Protein AF-A0A857FNY9-F1 (afdb_monomer_lite)

Structure (mmCIF, N/CA/C/O backbone):
data_AF-A0A857FNY9-F1
#
_entry.id   AF-A0A857FNY9-F1
#
loop_
_atom_site.group_PDB
_atom_site.id
_atom_site.type_symbol
_atom_site.label_atom_id
_atom_site.label_alt_id
_atom_site.label_comp_id
_atom_site.label_asym_id
_atom_site.label_entity_id
_atom_site.label_seq_id
_atom_site.pdbx_PDB_ins_code
_atom_site.Cartn_x
_atom_site.Cartn_y
_atom_site.Cartn_z
_atom_site.occupancy
_atom_site.B_iso_or_equiv
_atom_site.auth_seq_id
_atom_site.auth_comp_id
_atom_site.auth_asym_id
_atom_site.auth_atom_id
_atom_site.pdbx_PDB_model_num
ATOM 1 N N . MET A 1 1 ? 24.380 19.535 -20.087 1.00 31.80 1 MET A N 1
ATOM 2 C CA . MET A 1 1 ? 24.680 18.115 -20.357 1.00 31.80 1 MET A CA 1
ATOM 3 C C . MET A 1 1 ? 23.807 17.299 -19.421 1.00 31.80 1 MET A C 1
ATOM 5 O O . MET A 1 1 ? 24.028 17.352 -18.221 1.00 31.80 1 MET A O 1
ATOM 9 N N . SER A 1 2 ? 22.745 16.682 -19.938 1.00 39.25 2 SER A N 1
ATOM 10 C CA . SER A 1 2 ? 21.918 15.753 -19.163 1.00 39.25 2 SER A CA 1
ATOM 11 C C . SER A 1 2 ? 22.623 14.401 -19.237 1.00 39.25 2 SER A C 1
ATOM 13 O O . SER A 1 2 ? 22.684 13.808 -20.311 1.00 39.25 2 SER A O 1
ATOM 15 N N . CYS A 1 3 ? 23.272 13.984 -18.147 1.00 43.09 3 CYS A N 1
ATOM 16 C CA . CYS A 1 3 ? 23.791 12.625 -18.052 1.00 43.09 3 CYS A CA 1
ATOM 17 C C . CYS A 1 3 ? 22.585 11.694 -17.989 1.00 43.09 3 CYS A C 1
ATOM 19 O O . CYS A 1 3 ? 21.842 11.701 -17.009 1.00 43.09 3 CYS A O 1
ATOM 21 N N . ILE A 1 4 ? 22.373 10.941 -19.064 1.00 52.25 4 ILE A N 1
ATOM 22 C CA . ILE A 1 4 ? 21.453 9.812 -19.059 1.00 52.25 4 ILE A CA 1
ATOM 23 C C . ILE A 1 4 ? 22.055 8.799 -18.071 1.00 52.25 4 ILE A C 1
ATOM 25 O O . ILE A 1 4 ? 23.209 8.414 -18.271 1.00 52.25 4 ILE A O 1
ATOM 29 N N . PRO A 1 5 ? 21.342 8.417 -16.996 1.00 51.03 5 PRO A N 1
ATOM 30 C CA . PRO A 1 5 ? 21.847 7.447 -16.030 1.00 51.03 5 PRO A CA 1
ATOM 31 C C . PRO A 1 5 ? 22.181 6.131 -16.733 1.00 51.03 5 PRO A C 1
ATOM 33 O O . PRO A 1 5 ? 21.447 5.700 -17.630 1.00 51.03 5 PRO A O 1
ATOM 36 N N . ASN A 1 6 ? 23.291 5.512 -16.342 1.00 46.97 6 ASN A N 1
ATOM 37 C CA . ASN A 1 6 ? 23.794 4.304 -16.987 1.00 46.97 6 ASN A CA 1
ATOM 38 C C . ASN A 1 6 ? 22.875 3.109 -16.646 1.00 46.97 6 ASN A C 1
ATOM 40 O O . ASN A 1 6 ? 22.263 3.080 -15.581 1.00 46.97 6 ASN A O 1
ATOM 44 N N . PHE A 1 7 ? 22.761 2.104 -17.522 1.00 50.94 7 PHE A N 1
ATOM 45 C CA . PHE A 1 7 ? 21.815 0.974 -17.371 1.00 50.94 7 PHE A CA 1
ATOM 46 C C . PHE A 1 7 ? 21.758 0.303 -15.983 1.00 50.94 7 PHE A C 1
ATOM 48 O O . PHE A 1 7 ? 20.648 0.043 -15.510 1.00 50.94 7 PHE A O 1
ATOM 55 N N . PRO A 1 8 ? 22.894 0.030 -15.308 1.00 55.25 8 PRO A N 1
ATOM 56 C CA . PRO A 1 8 ? 22.882 -0.552 -13.967 1.00 55.25 8 PRO A CA 1
ATOM 57 C C . PRO A 1 8 ? 22.187 0.357 -12.948 1.00 55.25 8 PRO A C 1
ATOM 59 O O . PRO A 1 8 ? 21.424 -0.126 -12.123 1.00 55.25 8 PRO A O 1
ATOM 62 N N . GLU A 1 9 ? 22.366 1.674 -13.065 1.00 56.47 9 GLU A N 1
ATOM 63 C CA . GLU A 1 9 ? 21.804 2.666 -12.143 1.00 56.47 9 GLU A CA 1
ATOM 64 C C . GLU A 1 9 ? 20.279 2.763 -12.274 1.00 56.47 9 GLU A C 1
ATOM 66 O O . GLU A 1 9 ? 19.592 2.964 -11.277 1.00 56.47 9 GLU A O 1
ATOM 71 N N . ARG A 1 10 ? 19.721 2.570 -13.481 1.00 57.22 10 ARG A N 1
ATOM 72 C CA . ARG A 1 10 ? 18.260 2.501 -13.690 1.00 57.22 10 ARG A CA 1
ATOM 73 C C . ARG A 1 10 ? 17.657 1.189 -13.202 1.00 57.22 10 ARG A C 1
ATOM 75 O O . ARG A 1 10 ? 16.580 1.215 -12.616 1.00 57.22 10 ARG A O 1
ATOM 82 N N . GLY A 1 11 ? 18.339 0.065 -13.425 1.00 61.88 11 GLY A N 1
ATOM 83 C CA . GLY A 1 11 ? 17.912 -1.235 -12.903 1.00 61.88 11 GLY A CA 1
ATOM 84 C C . GLY A 1 11 ? 17.929 -1.268 -11.374 1.00 61.88 11 GLY A C 1
ATOM 85 O O . GLY A 1 11 ? 16.945 -1.661 -10.755 1.00 61.88 11 GLY A O 1
ATOM 86 N N . GLU A 1 12 ? 19.005 -0.777 -10.758 1.00 66.50 12 GLU A N 1
ATOM 87 C CA . GLU A 1 12 ? 19.100 -0.616 -9.305 1.00 66.50 12 GLU A CA 1
ATOM 88 C C . GLU A 1 12 ? 18.075 0.390 -8.779 1.00 66.50 12 GLU A C 1
ATOM 90 O O . GLU A 1 12 ? 17.429 0.119 -7.772 1.00 66.50 12 GLU A O 1
ATOM 95 N N . TYR A 1 13 ? 17.854 1.517 -9.464 1.00 69.25 13 TYR A N 1
ATOM 96 C CA . TYR A 1 13 ? 16.811 2.475 -9.093 1.00 69.25 13 TYR A CA 1
ATOM 97 C C . TYR A 1 13 ? 15.413 1.845 -9.112 1.00 69.25 13 TYR A C 1
ATOM 99 O O . TYR A 1 13 ? 14.683 1.983 -8.133 1.00 69.25 13 TYR A O 1
ATOM 107 N N . ALA A 1 14 ? 15.052 1.123 -10.177 1.00 68.94 14 ALA A N 1
ATOM 108 C CA . ALA A 1 14 ? 13.747 0.480 -10.305 1.00 68.94 14 ALA A CA 1
ATOM 109 C C . ALA A 1 14 ? 13.545 -0.615 -9.246 1.00 68.94 14 ALA A C 1
ATOM 111 O O . ALA A 1 14 ? 12.499 -0.659 -8.601 1.00 68.94 14 ALA A O 1
ATOM 112 N N . LEU A 1 15 ? 14.558 -1.454 -9.003 1.00 73.12 15 LEU A N 1
ATOM 113 C CA . LEU A 1 15 ? 14.506 -2.502 -7.978 1.00 73.12 15 LEU A CA 1
ATOM 114 C C . LEU A 1 15 ? 14.441 -1.921 -6.560 1.00 73.12 15 LEU A C 1
ATOM 116 O O . LEU A 1 15 ? 13.632 -2.373 -5.750 1.00 73.12 15 LEU A O 1
ATOM 120 N N . ASN A 1 16 ? 15.234 -0.888 -6.265 1.00 78.44 16 ASN A N 1
ATOM 121 C CA . ASN A 1 16 ? 15.191 -0.194 -4.978 1.00 78.44 16 ASN A CA 1
ATOM 122 C C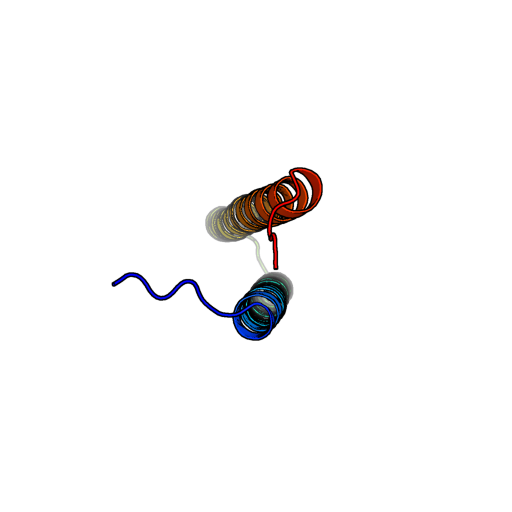 . ASN A 1 16 ? 13.841 0.498 -4.778 1.00 78.44 16 ASN A C 1
ATOM 124 O O . ASN A 1 16 ? 13.249 0.397 -3.704 1.00 78.44 16 ASN A O 1
ATOM 128 N N . TRP A 1 17 ? 13.315 1.162 -5.809 1.00 80.38 17 TRP A N 1
ATOM 129 C CA . TRP A 1 17 ? 11.995 1.780 -5.764 1.00 80.38 17 TRP A CA 1
ATOM 130 C C . TRP A 1 17 ? 10.902 0.733 -5.525 1.00 80.38 17 TRP A C 1
ATOM 132 O O . TRP A 1 17 ? 10.101 0.909 -4.608 1.00 80.38 17 TRP A O 1
ATOM 142 N N . GLN A 1 18 ? 10.906 -0.390 -6.248 1.00 79.44 18 GLN A N 1
ATOM 143 C CA . GLN A 1 18 ? 9.970 -1.499 -6.026 1.00 79.44 18 GLN A CA 1
ATOM 144 C C . GLN A 1 18 ? 10.067 -2.046 -4.595 1.00 79.44 18 GLN A C 1
ATOM 146 O O . GLN A 1 18 ? 9.042 -2.213 -3.932 1.00 79.44 18 GLN A O 1
ATOM 151 N N . GLN A 1 19 ? 11.282 -2.273 -4.087 1.00 82.62 19 GLN A N 1
ATOM 152 C CA . GLN A 1 19 ? 11.512 -2.761 -2.726 1.00 82.62 19 GLN A CA 1
ATOM 153 C C . GLN A 1 19 ? 10.990 -1.780 -1.668 1.00 82.62 19 GLN A C 1
ATOM 155 O O . GLN A 1 19 ? 10.249 -2.187 -0.770 1.00 82.62 19 GLN A O 1
ATOM 160 N N . HIS A 1 20 ? 11.349 -0.497 -1.764 1.00 84.31 20 HIS A N 1
ATOM 161 C CA . HIS A 1 20 ? 10.886 0.538 -0.837 1.00 84.31 20 HIS A CA 1
ATOM 162 C C . HIS A 1 20 ? 9.363 0.649 -0.848 1.00 84.31 20 HIS A C 1
ATOM 164 O O . HIS A 1 20 ? 8.720 0.699 0.199 1.00 84.31 20 HIS A O 1
ATOM 170 N N . THR A 1 21 ? 8.778 0.623 -2.035 1.00 83.81 21 THR A N 1
ATOM 171 C CA . THR A 1 21 ? 7.341 0.769 -2.237 1.00 83.81 21 THR A CA 1
ATOM 172 C C . THR A 1 21 ? 6.574 -0.433 -1.674 1.00 83.81 21 THR A C 1
ATOM 174 O O . THR A 1 21 ? 5.599 -0.258 -0.941 1.00 83.81 21 THR A O 1
ATOM 177 N N . ALA A 1 22 ? 7.066 -1.656 -1.896 1.00 85.25 22 ALA A N 1
ATOM 178 C CA . ALA A 1 22 ? 6.518 -2.867 -1.286 1.00 85.25 22 ALA A CA 1
ATOM 179 C C . ALA A 1 22 ? 6.659 -2.862 0.248 1.00 85.25 22 ALA A C 1
ATOM 181 O O . ALA A 1 22 ? 5.748 -3.287 0.962 1.00 85.25 22 ALA A O 1
ATOM 182 N N . GLN A 1 23 ? 7.772 -2.343 0.777 1.00 89.81 23 GLN A N 1
ATOM 183 C CA . GLN A 1 23 ? 7.967 -2.189 2.217 1.00 89.81 23 GLN A CA 1
ATOM 184 C C . GLN A 1 23 ? 6.963 -1.201 2.825 1.00 89.81 23 GLN A C 1
ATOM 186 O O . GLN A 1 23 ? 6.401 -1.491 3.882 1.00 89.81 23 GLN A O 1
ATOM 191 N N . HIS A 1 24 ? 6.710 -0.066 2.166 1.00 87.75 24 HIS A N 1
ATOM 192 C CA . HIS A 1 24 ? 5.709 0.906 2.607 1.00 87.75 24 HIS A CA 1
ATOM 193 C C . HIS A 1 24 ? 4.305 0.299 2.633 1.00 87.75 24 HIS A C 1
ATOM 195 O O . HIS A 1 24 ? 3.638 0.394 3.660 1.00 87.75 24 HIS A O 1
ATOM 201 N N . LEU A 1 25 ? 3.900 -0.402 1.568 1.00 90.38 25 LEU A N 1
ATOM 202 C CA . LEU A 1 25 ? 2.623 -1.123 1.523 1.00 90.38 25 LEU A CA 1
ATOM 203 C C . LEU A 1 25 ? 2.479 -2.102 2.689 1.00 90.38 25 LEU A C 1
ATOM 205 O O . LEU A 1 25 ? 1.501 -2.050 3.434 1.00 90.38 25 LEU A O 1
ATOM 209 N N . ARG A 1 26 ? 3.476 -2.972 2.876 1.00 91.00 26 ARG A N 1
ATOM 210 C CA . ARG A 1 26 ? 3.473 -3.978 3.941 1.00 91.00 26 ARG A CA 1
ATOM 211 C C . ARG A 1 26 ? 3.355 -3.333 5.322 1.00 91.00 26 ARG A C 1
ATOM 213 O O . ARG A 1 26 ? 2.582 -3.801 6.151 1.00 91.00 26 ARG A O 1
ATOM 220 N N . ASN A 1 27 ? 4.122 -2.275 5.579 1.00 93.69 27 ASN A N 1
ATOM 221 C CA . ASN A 1 27 ? 4.111 -1.604 6.874 1.00 93.6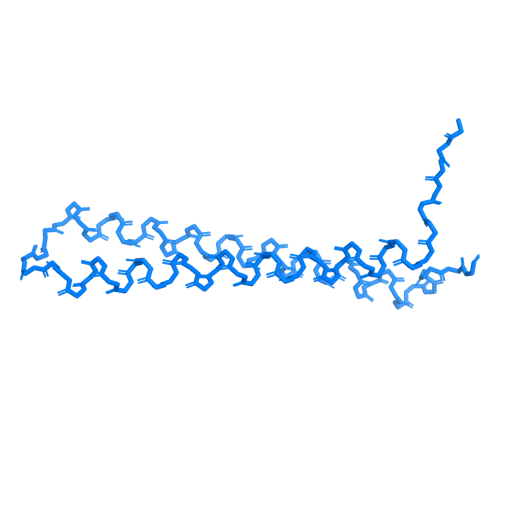9 27 ASN A CA 1
ATOM 222 C C . ASN A 1 27 ? 2.758 -0.926 7.141 1.00 93.69 27 ASN A C 1
ATOM 224 O O . ASN A 1 27 ? 2.205 -1.119 8.218 1.00 93.69 27 ASN A O 1
ATOM 228 N N . THR A 1 28 ? 2.191 -0.212 6.161 1.00 92.56 28 THR A N 1
ATOM 229 C CA . THR A 1 28 ? 0.867 0.417 6.303 1.00 92.56 28 THR A CA 1
ATOM 230 C C . THR A 1 28 ? -0.226 -0.621 6.553 1.00 92.56 28 THR A C 1
ATOM 232 O O . THR A 1 28 ? -1.059 -0.421 7.432 1.00 92.56 28 THR A O 1
ATOM 235 N N . LEU A 1 29 ? -0.202 -1.753 5.841 1.00 94.31 29 LEU A N 1
ATOM 236 C CA . LEU A 1 29 ? -1.152 -2.849 6.054 1.00 94.31 29 LEU A CA 1
ATOM 237 C C . LEU A 1 29 ? -1.035 -3.457 7.455 1.00 94.31 29 LEU A C 1
ATOM 239 O O . LEU A 1 29 ? -2.055 -3.688 8.098 1.00 94.31 29 LEU A O 1
ATOM 243 N N . HIS A 1 30 ? 0.185 -3.683 7.954 1.00 96.69 30 HIS A N 1
ATOM 244 C CA . HIS A 1 30 ? 0.381 -4.162 9.324 1.00 96.69 30 HIS A CA 1
ATOM 245 C C . HIS A 1 30 ? -0.127 -3.165 10.363 1.00 96.69 30 HIS A C 1
ATOM 247 O O . HIS A 1 30 ? -0.771 -3.577 11.323 1.00 96.69 30 HIS A O 1
ATOM 253 N N . THR A 1 31 ? 0.139 -1.870 10.176 1.00 95.12 31 THR A N 1
ATOM 254 C CA . THR A 1 31 ? -0.353 -0.830 11.083 1.00 95.12 31 THR A CA 1
ATOM 255 C C . THR A 1 31 ? -1.876 -0.754 11.070 1.00 95.12 31 THR A C 1
ATOM 257 O O . THR A 1 31 ? -2.468 -0.729 12.142 1.00 95.12 31 THR A O 1
ATOM 260 N N . LEU A 1 32 ? -2.514 -0.783 9.894 1.00 96.00 32 LEU A N 1
ATOM 261 C CA . LEU A 1 32 ? -3.974 -0.790 9.785 1.00 96.00 32 LEU A CA 1
ATOM 262 C C . LEU A 1 32 ? -4.577 -2.029 10.457 1.00 96.00 32 LEU A C 1
ATOM 264 O O . LEU A 1 32 ? -5.503 -1.904 11.246 1.00 96.00 32 LEU A O 1
ATOM 268 N N . ALA A 1 33 ? -4.032 -3.217 10.185 1.00 96.12 33 ALA A N 1
ATOM 269 C CA . ALA A 1 33 ? -4.513 -4.455 10.792 1.00 96.12 33 ALA A CA 1
ATOM 270 C C . ALA A 1 33 ? -4.363 -4.446 12.320 1.00 96.12 33 ALA A C 1
ATOM 272 O O . ALA A 1 33 ? -5.268 -4.882 13.023 1.00 96.12 33 ALA A O 1
ATOM 273 N N . HIS A 1 34 ? -3.244 -3.930 12.834 1.00 96.75 34 HIS A N 1
ATOM 274 C CA . HIS A 1 34 ? -3.029 -3.815 14.273 1.00 96.75 34 HIS A CA 1
ATOM 275 C C . HIS A 1 34 ? -3.981 -2.801 14.920 1.00 96.75 34 HIS A C 1
ATOM 277 O O . HIS A 1 34 ? -4.525 -3.077 15.981 1.00 96.75 34 HIS A O 1
ATOM 283 N N . ASP A 1 35 ? -4.223 -1.659 14.275 1.00 95.94 35 ASP A N 1
ATOM 284 C CA . ASP A 1 35 ? -5.185 -0.659 14.753 1.00 95.94 35 ASP A CA 1
ATOM 285 C C . ASP A 1 35 ? -6.614 -1.22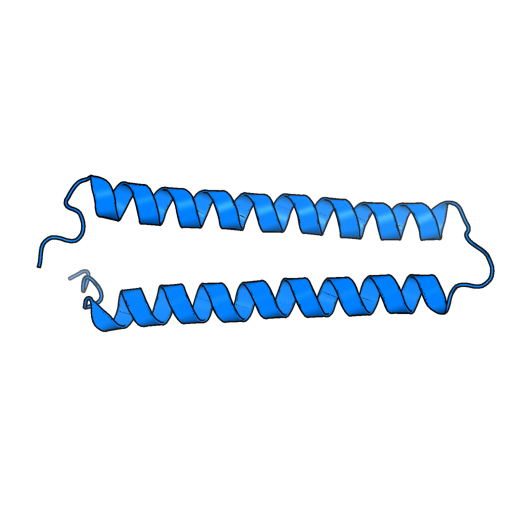6 14.798 1.00 95.94 35 ASP A C 1
ATOM 287 O O . ASP A 1 35 ? -7.334 -1.030 15.776 1.00 95.94 35 ASP A O 1
ATOM 291 N N . MET A 1 36 ? -6.995 -2.011 13.783 1.00 95.56 36 MET A N 1
ATOM 292 C CA . MET A 1 36 ? -8.270 -2.733 13.754 1.00 95.56 36 MET A CA 1
ATOM 293 C C . MET A 1 36 ? -8.391 -3.774 14.871 1.00 95.56 36 MET A C 1
ATOM 295 O O . MET A 1 36 ? -9.455 -3.879 15.472 1.00 95.56 36 MET A O 1
ATOM 299 N N . ASP A 1 37 ? -7.324 -4.522 15.155 1.00 97.06 37 ASP A N 1
ATOM 300 C CA . ASP A 1 37 ? -7.286 -5.547 16.210 1.00 97.06 37 ASP A CA 1
ATOM 301 C C . ASP A 1 37 ? -7.358 -4.941 17.622 1.00 97.06 37 ASP A C 1
ATOM 303 O O . ASP A 1 37 ? -8.012 -5.485 18.504 1.00 97.06 37 ASP A O 1
ATOM 307 N N . MET A 1 38 ? -6.731 -3.779 17.825 1.00 96.50 38 MET A N 1
ATOM 308 C CA . MET A 1 38 ? -6.713 -3.063 19.107 1.00 96.50 38 MET A CA 1
ATOM 309 C C . MET A 1 38 ? -7.979 -2.230 19.372 1.00 96.50 38 MET A C 1
ATOM 311 O O . MET A 1 38 ? -8.126 -1.671 20.460 1.00 96.50 38 MET A O 1
ATOM 315 N N . THR A 1 39 ? -8.871 -2.093 18.387 1.00 95.00 39 THR A N 1
ATOM 316 C CA . THR A 1 39 ? -10.090 -1.285 18.510 1.00 95.00 39 THR A CA 1
ATOM 317 C C . THR A 1 39 ? -11.263 -2.145 18.973 1.00 95.00 39 THR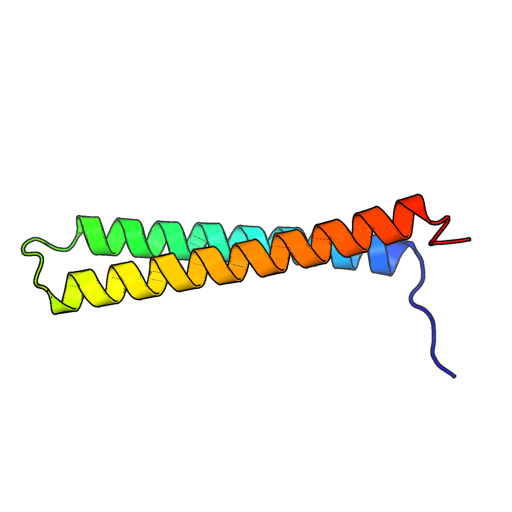 A C 1
ATOM 319 O O . THR A 1 39 ? -11.889 -2.839 18.175 1.00 95.00 39 THR A O 1
ATOM 322 N N . ASP A 1 40 ? -11.616 -2.028 20.254 1.00 92.31 40 ASP A N 1
ATOM 323 C CA . ASP A 1 40 ? -12.728 -2.783 20.850 1.00 92.31 40 ASP A CA 1
ATOM 324 C C . ASP A 1 40 ? -14.114 -2.326 20.347 1.00 92.31 40 ASP A C 1
ATOM 326 O O . ASP A 1 40 ? -15.003 -3.148 20.115 1.00 92.31 40 ASP A O 1
ATOM 330 N N . GLU A 1 41 ? -14.320 -1.015 20.161 1.00 96.00 41 GLU A N 1
ATOM 331 C CA . GLU A 1 41 ? -15.586 -0.441 19.687 1.00 96.00 41 GLU A CA 1
ATOM 332 C C . GLU A 1 41 ? -15.377 0.414 18.431 1.00 96.00 41 GLU A C 1
ATOM 334 O O . GLU A 1 41 ? -14.715 1.455 18.447 1.00 96.00 41 GLU A O 1
ATOM 339 N N . VAL A 1 42 ? -15.981 -0.015 17.321 1.00 94.69 42 VAL A N 1
ATOM 340 C CA . VAL A 1 42 ? -15.841 0.656 16.024 1.00 94.69 42 VAL A CA 1
ATOM 341 C C . VAL A 1 42 ? -16.872 1.772 15.888 1.00 94.69 42 VAL A C 1
ATOM 343 O O . VAL A 1 42 ? -18.043 1.535 15.582 1.00 94.69 42 VAL A O 1
ATOM 346 N N . THR A 1 43 ? -16.422 3.014 16.046 1.00 96.50 43 THR A N 1
ATOM 347 C CA . THR A 1 43 ? -17.231 4.196 15.727 1.00 96.50 43 THR A CA 1
ATOM 348 C C . THR A 1 43 ? -17.218 4.492 14.223 1.00 96.50 43 THR A C 1
ATOM 350 O O . THR A 1 43 ? -16.340 4.051 13.476 1.00 96.50 43 THR A O 1
ATOM 353 N N . MET A 1 44 ? -18.179 5.297 13.756 1.00 96.62 44 MET A N 1
ATOM 354 C CA . MET A 1 44 ? -18.205 5.751 12.358 1.00 96.62 44 MET A CA 1
ATOM 355 C C . MET A 1 44 ? -16.977 6.584 11.977 1.00 96.62 44 MET A C 1
ATOM 357 O O . MET A 1 44 ? -16.534 6.517 10.833 1.00 96.62 44 MET A O 1
ATOM 361 N N . GLU A 1 45 ? -16.411 7.338 12.920 1.00 96.75 45 GLU A N 1
ATOM 362 C CA . GLU A 1 45 ? -15.189 8.108 12.687 1.00 96.75 45 GLU A CA 1
ATOM 363 C C . GLU A 1 45 ? -13.984 7.185 12.470 1.00 96.75 45 GLU A C 1
ATOM 365 O O . GLU A 1 45 ? -13.252 7.356 11.496 1.00 96.75 45 GLU A O 1
ATOM 370 N N . ILE A 1 46 ? -13.817 6.165 13.320 1.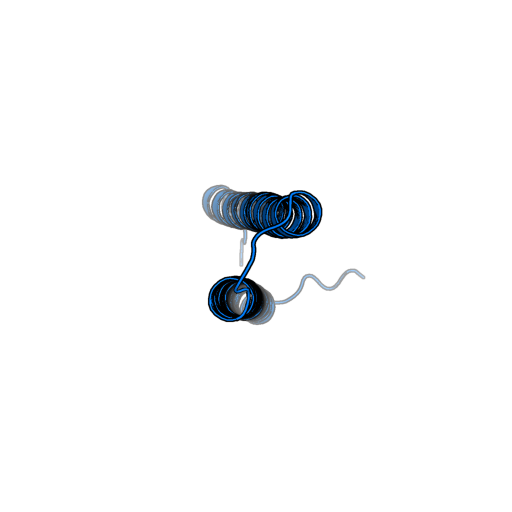00 95.75 46 ILE A N 1
ATOM 371 C CA . ILE A 1 46 ? -12.743 5.169 13.180 1.00 95.75 46 ILE A CA 1
ATOM 372 C C . ILE A 1 46 ? -12.880 4.430 11.847 1.00 95.75 46 ILE A C 1
ATOM 374 O O . ILE A 1 46 ? -11.926 4.347 11.075 1.00 95.75 46 ILE A O 1
ATOM 378 N N . LYS A 1 47 ? -14.099 3.987 11.517 1.00 95.12 47 LYS A N 1
ATOM 379 C CA . LYS A 1 47 ? -14.385 3.343 10.233 1.00 95.12 47 LYS A CA 1
ATOM 380 C C . LYS A 1 47 ? -14.035 4.242 9.043 1.00 95.12 47 LYS A C 1
ATOM 382 O O . LYS A 1 47 ? -13.483 3.747 8.064 1.00 95.12 47 LYS A O 1
ATOM 387 N N . SER A 1 48 ? -14.340 5.541 9.112 1.00 97.12 48 SER A N 1
ATOM 388 C CA . SER A 1 48 ? -13.976 6.498 8.057 1.00 97.12 48 SER A CA 1
ATOM 389 C C . SER A 1 48 ? -12.462 6.574 7.875 1.00 97.12 48 SER A C 1
ATOM 391 O O . SER A 1 48 ? -11.988 6.485 6.749 1.00 97.12 48 SER A O 1
ATOM 393 N N . ARG A 1 49 ? -11.696 6.644 8.970 1.00 95.44 49 ARG A N 1
ATOM 394 C CA . ARG A 1 49 ? -10.227 6.691 8.911 1.00 95.44 49 ARG A CA 1
ATOM 395 C C . ARG A 1 49 ? -9.631 5.420 8.308 1.00 95.44 49 ARG A C 1
ATOM 397 O O . ARG A 1 49 ? -8.714 5.506 7.498 1.00 95.44 49 ARG A O 1
ATOM 404 N N . TRP A 1 50 ? -10.160 4.243 8.647 1.00 96.69 50 TRP A N 1
ATOM 405 C CA . TRP A 1 50 ? -9.735 2.993 8.007 1.00 96.69 50 TRP A CA 1
ATOM 406 C C . TRP A 1 50 ? -10.022 2.997 6.507 1.00 96.69 50 TRP A C 1
ATOM 408 O O . TRP A 1 50 ? -9.161 2.606 5.721 1.00 96.69 50 TRP A O 1
ATOM 418 N N . MET A 1 51 ? -11.196 3.484 6.098 1.00 96.19 51 MET A N 1
ATOM 419 C CA . MET A 1 51 ? -11.530 3.625 4.680 1.00 96.19 51 MET A CA 1
ATOM 420 C C . MET A 1 51 ? -10.589 4.597 3.964 1.00 96.19 51 MET A C 1
ATOM 422 O O . MET A 1 51 ? -10.144 4.279 2.865 1.00 96.19 51 MET A O 1
ATOM 426 N N . ASP A 1 52 ? -10.224 5.720 4.584 1.00 96.00 52 ASP A N 1
ATOM 427 C CA . ASP A 1 52 ? -9.264 6.674 4.014 1.00 96.00 52 ASP A CA 1
ATOM 428 C C . ASP A 1 52 ? -7.895 6.019 3.771 1.00 96.00 52 ASP A C 1
ATOM 430 O O . ASP A 1 52 ? -7.299 6.197 2.708 1.00 96.00 52 ASP A O 1
ATOM 434 N N . VAL A 1 53 ? -7.413 5.199 4.715 1.00 94.69 53 VAL A N 1
ATOM 435 C CA . VAL A 1 53 ? -6.164 4.434 4.548 1.00 94.69 53 VAL A CA 1
ATOM 436 C C . VAL A 1 53 ? -6.288 3.416 3.413 1.00 94.69 53 VAL A C 1
ATOM 438 O O . VAL A 1 53 ? -5.360 3.274 2.617 1.00 94.69 53 VAL A O 1
ATOM 441 N N . VAL A 1 54 ? -7.425 2.725 3.297 1.00 94.44 54 VAL A N 1
ATOM 442 C CA . VAL A 1 54 ? -7.670 1.763 2.210 1.00 94.44 54 VAL A CA 1
ATOM 443 C C . VAL A 1 54 ? -7.724 2.458 0.846 1.00 94.44 54 VAL A C 1
ATOM 445 O O . VAL A 1 54 ? -7.119 1.962 -0.104 1.00 94.44 54 VAL A O 1
ATOM 448 N N . PHE A 1 55 ? -8.380 3.617 0.732 1.00 94.88 55 PHE A N 1
ATOM 449 C CA . PHE A 1 55 ? -8.382 4.405 -0.505 1.00 94.88 55 PHE A CA 1
ATOM 450 C C . PHE A 1 55 ? -6.983 4.903 -0.860 1.00 94.88 55 PHE A C 1
ATOM 452 O O . PHE A 1 55 ? -6.556 4.770 -2.005 1.00 94.88 55 PHE A O 1
ATOM 459 N N . TRP A 1 56 ? -6.230 5.389 0.128 1.00 93.44 56 TRP A N 1
ATOM 460 C CA . TRP A 1 56 ? -4.840 5.779 -0.079 1.00 93.44 56 TRP A CA 1
ATOM 461 C C . TRP A 1 56 ? -3.981 4.609 -0.579 1.00 93.44 56 TRP A C 1
ATOM 463 O O . TRP A 1 56 ? -3.183 4.789 -1.498 1.00 93.44 56 TRP A O 1
ATOM 473 N N . LEU A 1 57 ? -4.161 3.405 -0.020 1.00 93.12 57 LEU A N 1
ATOM 474 C CA . LEU A 1 57 ? -3.474 2.197 -0.485 1.00 93.12 57 LEU A CA 1
ATOM 475 C C . LEU A 1 57 ? -3.831 1.879 -1.940 1.00 93.12 57 LEU A C 1
ATOM 477 O O . LEU A 1 57 ? -2.927 1.605 -2.726 1.00 93.12 57 LEU A O 1
ATOM 481 N N . ALA A 1 58 ? -5.111 1.961 -2.313 1.00 91.69 58 ALA A N 1
ATOM 482 C CA . ALA A 1 58 ? -5.557 1.738 -3.687 1.00 91.69 58 ALA A CA 1
ATOM 483 C C . ALA A 1 58 ? -4.901 2.733 -4.663 1.00 91.69 58 ALA A C 1
ATOM 485 O O . ALA A 1 58 ? -4.269 2.315 -5.636 1.00 91.69 58 ALA A O 1
ATOM 486 N N . ASP A 1 59 ? -4.951 4.032 -4.360 1.00 91.25 59 ASP A N 1
ATOM 487 C CA . ASP A 1 59 ? -4.329 5.082 -5.176 1.00 91.25 59 ASP A CA 1
ATOM 488 C C . ASP A 1 59 ? -2.811 4.906 -5.285 1.00 91.25 59 ASP A C 1
ATOM 490 O O . ASP A 1 59 ? -2.209 5.136 -6.338 1.00 91.25 59 ASP A O 1
ATOM 494 N N . PHE A 1 60 ? -2.167 4.496 -4.192 1.00 87.44 60 PHE A N 1
ATOM 495 C CA . PHE A 1 60 ? -0.739 4.219 -4.179 1.00 87.44 60 PHE A CA 1
ATOM 496 C C . PHE A 1 60 ? -0.397 3.019 -5.069 1.00 87.44 60 PHE A C 1
ATOM 498 O O . PHE A 1 60 ? 0.518 3.117 -5.884 1.00 87.44 60 PHE A O 1
ATOM 505 N N . THR A 1 61 ? -1.161 1.924 -4.994 1.00 89.00 61 THR A N 1
ATOM 506 C CA . THR A 1 61 ? -0.965 0.760 -5.876 1.00 89.00 61 THR A CA 1
ATOM 507 C C . THR A 1 61 ? -1.232 1.074 -7.346 1.00 89.00 61 THR A C 1
ATOM 509 O O . THR A 1 61 ? -0.488 0.604 -8.201 1.00 89.00 61 THR A O 1
ATOM 512 N N . ALA A 1 62 ? -2.207 1.933 -7.656 1.00 89.38 62 ALA A N 1
ATOM 513 C CA . ALA A 1 62 ? -2.467 2.371 -9.027 1.00 89.38 62 ALA A CA 1
ATOM 514 C C . ALA A 1 62 ? -1.283 3.162 -9.611 1.00 89.38 62 ALA A C 1
ATOM 516 O O . ALA A 1 62 ? -0.911 2.971 -10.768 1.00 89.38 62 ALA A O 1
ATOM 517 N N . LYS A 1 63 ? -0.626 4.007 -8.802 1.00 86.06 63 LYS A N 1
ATOM 518 C CA . LYS A 1 63 ? 0.622 4.677 -9.212 1.00 86.06 63 LYS A CA 1
ATOM 519 C C . LYS A 1 63 ? 1.734 3.671 -9.486 1.00 86.06 63 LYS A C 1
ATOM 521 O O . LYS A 1 63 ? 2.486 3.856 -10.437 1.00 86.06 63 LYS A O 1
ATOM 526 N N . MET A 1 64 ? 1.822 2.605 -8.687 1.00 84.25 64 MET A N 1
ATOM 527 C CA . MET A 1 64 ? 2.807 1.555 -8.938 1.00 84.25 64 MET A CA 1
ATOM 528 C C . MET A 1 64 ? 2.571 0.835 -10.257 1.00 84.25 64 MET A C 1
ATOM 530 O O . MET A 1 64 ? 3.522 0.588 -10.994 1.00 84.25 64 MET A O 1
ATOM 534 N N . GLU A 1 65 ? 1.314 0.493 -10.535 1.00 86.75 65 GLU A N 1
ATOM 535 C CA . GLU A 1 65 ? 0.909 -0.159 -11.776 1.00 86.75 65 GLU A CA 1
ATOM 536 C C . GLU A 1 65 ? 1.239 0.720 -12.984 1.00 86.75 65 GLU A C 1
ATOM 538 O O . GLU A 1 65 ? 1.829 0.230 -13.944 1.00 86.75 65 GLU A O 1
ATOM 543 N N . ALA A 1 66 ? 0.952 2.023 -12.904 1.00 86.62 66 ALA A N 1
ATOM 544 C CA . ALA A 1 66 ? 1.282 2.971 -13.962 1.00 86.62 66 ALA A CA 1
ATOM 545 C C . ALA A 1 66 ? 2.795 3.025 -14.235 1.00 86.62 66 ALA A C 1
ATOM 547 O O . ALA A 1 66 ? 3.210 2.874 -15.380 1.00 86.62 66 ALA A O 1
ATOM 548 N N . THR A 1 67 ? 3.630 3.152 -13.198 1.00 81.25 67 THR A N 1
ATOM 549 C CA . THR A 1 67 ? 5.095 3.156 -13.362 1.00 81.25 67 THR A CA 1
ATOM 550 C C . THR A 1 67 ? 5.613 1.828 -13.921 1.00 81.25 67 THR A C 1
ATOM 552 O O . THR A 1 67 ? 6.446 1.819 -14.823 1.00 81.25 67 THR A O 1
ATOM 555 N N . ALA A 1 68 ? 5.092 0.693 -13.448 1.00 80.81 68 ALA A N 1
ATOM 556 C CA . ALA A 1 68 ? 5.480 -0.616 -13.972 1.00 80.81 68 ALA A CA 1
ATOM 557 C C . ALA A 1 68 ? 5.075 -0.797 -15.446 1.00 80.81 68 ALA A C 1
ATOM 559 O O . ALA A 1 68 ? 5.809 -1.414 -16.220 1.00 80.81 68 ALA A O 1
ATOM 560 N N . GLN A 1 69 ? 3.921 -0.255 -15.842 1.00 83.19 69 GLN A N 1
ATOM 561 C CA . GLN A 1 69 ? 3.457 -0.259 -17.224 1.00 83.19 69 GLN A CA 1
ATOM 562 C C . GLN A 1 69 ? 4.337 0.633 -18.111 1.00 83.19 69 GLN A C 1
ATOM 564 O O . GLN A 1 69 ? 4.735 0.189 -19.187 1.00 83.19 69 GLN A O 1
ATOM 569 N N . GLU A 1 70 ? 4.699 1.834 -17.652 1.00 80.31 70 GLU A N 1
ATOM 570 C CA . GLU A 1 70 ? 5.644 2.725 -18.341 1.00 80.31 70 GLU A CA 1
ATOM 571 C C . GLU A 1 70 ? 7.002 2.039 -18.561 1.00 80.31 70 GLU A C 1
ATOM 573 O O . GLU A 1 70 ? 7.531 2.042 -19.676 1.00 80.31 70 GLU A O 1
ATOM 578 N N . ASP A 1 71 ? 7.537 1.375 -17.532 1.00 73.81 71 ASP A N 1
ATOM 579 C CA . ASP A 1 71 ? 8.783 0.610 -17.631 1.00 73.81 71 ASP A CA 1
ATOM 580 C C . ASP A 1 71 ? 8.657 -0.553 -18.631 1.00 73.81 71 ASP A C 1
ATOM 582 O O . ASP A 1 71 ? 9.543 -0.775 -19.463 1.00 73.81 71 ASP A O 1
ATOM 586 N N . ALA A 1 72 ? 7.541 -1.289 -18.602 1.00 78.25 72 ALA A N 1
ATOM 587 C CA . ALA A 1 72 ? 7.289 -2.395 -19.523 1.00 78.25 72 ALA A CA 1
ATOM 588 C C . ALA A 1 72 ? 7.132 -1.929 -20.981 1.00 78.25 72 ALA A C 1
ATOM 590 O O . ALA A 1 72 ? 7.576 -2.616 -21.905 1.00 78.25 72 ALA A O 1
ATOM 591 N N . GLU A 1 73 ? 6.500 -0.779 -21.209 1.00 80.31 73 GLU A N 1
ATOM 592 C CA . GLU A 1 73 ? 6.364 -0.162 -22.529 1.00 80.31 73 GLU A CA 1
ATOM 593 C C . GLU A 1 73 ? 7.702 0.353 -23.052 1.00 80.31 73 GLU A C 1
ATOM 595 O O . GLU A 1 73 ? 8.026 0.106 -24.217 1.00 80.31 73 GLU A O 1
ATOM 600 N N . ALA A 1 74 ? 8.516 0.970 -22.189 1.00 72.06 74 ALA A N 1
ATOM 601 C CA . ALA A 1 74 ? 9.872 1.376 -22.531 1.00 72.06 74 ALA A CA 1
ATOM 602 C C . ALA A 1 74 ? 10.687 0.175 -23.033 1.00 72.06 74 ALA A C 1
ATOM 604 O O . ALA A 1 74 ? 11.239 0.256 -24.130 1.00 72.06 74 ALA A O 1
ATOM 605 N N . VAL A 1 75 ? 10.660 -0.951 -22.301 1.00 71.44 75 VAL A N 1
ATOM 606 C CA . VAL A 1 75 ? 11.319 -2.219 -22.679 1.00 71.44 75 VAL A CA 1
ATOM 607 C C . VAL A 1 75 ? 10.830 -2.753 -24.031 1.00 71.44 75 VAL A C 1
ATOM 609 O O . VAL A 1 75 ? 11.626 -3.190 -24.865 1.00 71.44 75 VAL A O 1
ATOM 612 N N . LYS A 1 76 ? 9.515 -2.727 -24.280 1.00 73.69 76 LYS A N 1
ATOM 613 C CA . LYS A 1 76 ? 8.916 -3.228 -25.531 1.00 73.69 76 LYS A CA 1
ATOM 614 C C . LYS A 1 76 ? 9.239 -2.355 -26.743 1.00 73.69 76 LYS A C 1
ATOM 616 O O . LYS A 1 76 ? 9.387 -2.887 -27.841 1.00 73.69 76 LYS A O 1
ATOM 621 N N . ALA A 1 77 ? 9.357 -1.041 -26.566 1.00 73.12 77 ALA A N 1
ATOM 622 C CA . ALA A 1 77 ? 9.618 -0.084 -27.643 1.00 73.12 77 ALA A CA 1
ATOM 623 C C . ALA A 1 77 ? 11.068 -0.117 -28.172 1.00 73.12 77 ALA A C 1
ATOM 625 O O . ALA A 1 77 ? 11.465 0.748 -28.951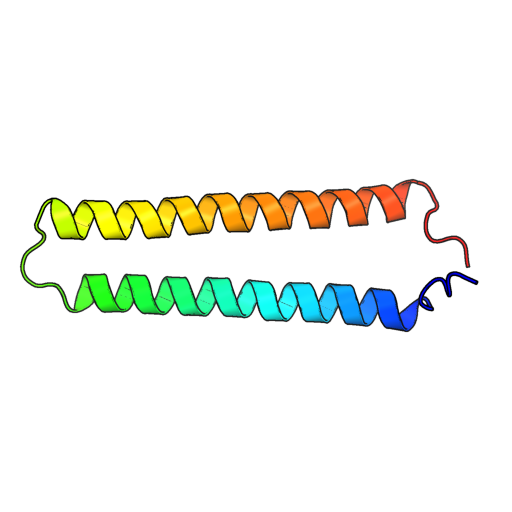 1.00 73.12 77 ALA A O 1
ATOM 626 N N . GLY A 1 78 ? 11.888 -1.081 -27.740 1.00 59.62 78 GLY A N 1
ATOM 627 C CA . GLY A 1 78 ? 13.325 -1.090 -28.019 1.00 59.62 78 GLY A CA 1
ATOM 628 C C . GLY A 1 78 ? 14.099 -0.041 -27.213 1.00 59.62 78 GLY A C 1
ATOM 629 O O . GLY A 1 78 ? 15.309 0.097 -27.391 1.00 59.62 78 GLY A O 1
ATOM 630 N N . GLY A 1 79 ? 13.421 0.676 -26.310 1.00 48.25 79 GLY A N 1
ATOM 631 C CA . GLY A 1 79 ? 14.059 1.318 -25.174 1.00 48.25 79 GLY A CA 1
ATOM 632 C C . GLY A 1 79 ? 14.467 0.224 -24.183 1.00 48.25 79 GLY A C 1
ATOM 633 O O . GLY A 1 79 ? 13.777 -0.753 -23.978 1.00 48.25 79 GLY A O 1
ATOM 634 N N . TYR A 1 80 ? 15.624 0.237 -23.566 1.00 52.38 80 TYR A N 1
ATOM 635 C CA . TYR A 1 80 ? 16.680 1.212 -23.620 1.00 52.38 80 TYR A CA 1
ATOM 636 C C . TYR A 1 80 ? 17.733 0.681 -24.605 1.00 52.38 80 TYR A C 1
ATOM 638 O O . TYR A 1 80 ? 18.317 -0.381 -24.388 1.00 52.38 80 TYR A O 1
ATOM 646 N N . ALA A 1 81 ? 17.948 1.368 -25.727 1.00 41.59 81 ALA A N 1
ATOM 647 C CA . ALA A 1 81 ? 19.039 1.034 -26.636 1.00 41.59 81 ALA A CA 1
ATOM 648 C C . ALA A 1 81 ? 20.375 1.392 -25.954 1.00 41.59 81 ALA A C 1
ATOM 650 O O . ALA A 1 81 ? 20.548 2.546 -25.579 1.00 41.59 81 ALA A O 1
ATOM 651 N N . LYS A 1 82 ? 21.214 0.364 -25.749 1.00 41.22 82 LYS A N 1
ATOM 652 C CA . LYS A 1 82 ? 22.623 0.314 -25.288 1.00 41.22 82 LYS A CA 1
ATOM 653 C C . LYS A 1 82 ? 23.322 1.592 -24.818 1.00 41.22 82 LYS A C 1
ATOM 655 O O . LYS A 1 82 ? 23.429 2.549 -25.610 1.00 41.22 82 LYS A O 1
#

Sequence (82 aa):
MSCIPNFPERGEYALNWQQHTAQHLRNTLHTLAHDMDMTDEVTMEIKSRWMDVVFWLADFTAKMEATAQEDAEAVKAGGYAK

Foldseek 3Di:
DPPDDDPVVVVCVVVVCVVVLVVVLVVLVVVLVVVVVPDPDDDPVNVVVSVVSVVVSVVSVVVVVVVVVVVVVCVVVCPPPD

Radius of gyration: 18.47 Å; chains: 1; bounding box: 43×24×49 Å

Secondary structure (DSSP, 8-state):
---PPPHHHHHHHHHHHHHHHHHHHHHHHHHHHHHHHH-SS--HHHHHHHHHHHHHHHHHHHHHHHHHHHHHHHHHTT-S--

Organism: Komagataeibacter xylinus (NCBI:txid28448)

pLDDT: mean 80.46, std 17.56, range [31.8, 97.12]